Protein AF-A0A8E2QH09-F1 (afdb_monomer)

Sequence (61 aa):
MAKKPEYIVANGCLQEGSRLILQGEPFSPATPELAARLLAKGKLVEARGGGKPQEADGEGA

Secondary structure (DSSP, 8-state):
------EEE-SSEEEETTEEEETTSEE--SSHHHHHHHHHTTSEEE--S------------

pLDDT: mean 70.08, std 17.51, range [36.66, 86.56]

Radius of gyration: 12.62 Å; Cα contacts (8 Å, |Δi|>4): 74; chains: 1; bounding box: 28×22×48 Å

Structure (mmCIF, N/CA/C/O backbone):
data_AF-A0A8E2QH09-F1
#
_entry.id   AF-A0A8E2QH09-F1
#
loop_
_atom_site.group_PDB
_atom_site.id
_atom_site.type_symbol
_atom_site.label_atom_id
_atom_site.label_alt_id
_atom_site.label_comp_id
_atom_site.label_asym_id
_atom_site.label_entity_id
_atom_site.label_seq_id
_atom_site.pdbx_PDB_ins_code
_atom_site.Cartn_x
_atom_site.Cartn_y
_atom_site.Cartn_z
_atom_site.occupancy
_atom_site.B_iso_or_equiv
_atom_site.auth_seq_id
_atom_site.auth_comp_id
_atom_site.auth_asym_id
_atom_site.auth_atom_id
_atom_site.pdbx_PDB_model_num
ATOM 1 N N . MET A 1 1 ? 6.106 6.228 21.147 1.00 37.94 1 MET A N 1
ATOM 2 C CA . MET A 1 1 ? 6.041 4.804 20.741 1.00 37.94 1 MET A CA 1
ATOM 3 C C . MET A 1 1 ? 5.337 4.729 19.388 1.00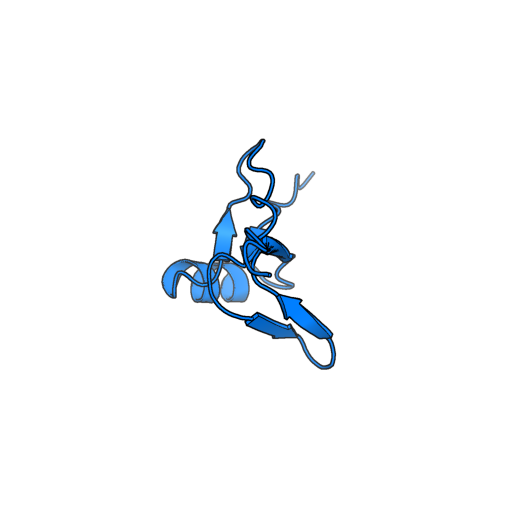 37.94 1 MET A C 1
ATOM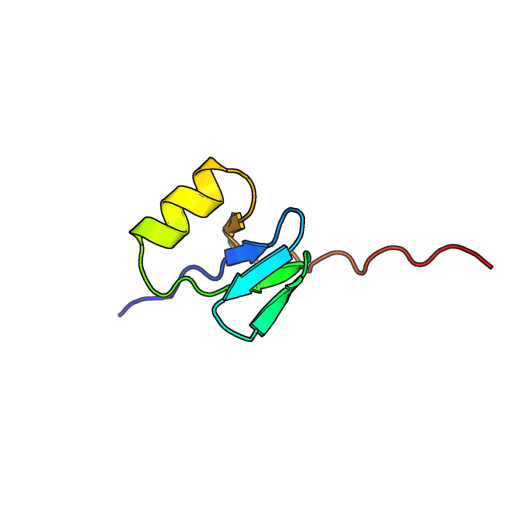 5 O O . MET A 1 1 ? 4.503 5.586 19.147 1.00 37.94 1 MET A O 1
ATOM 9 N N . ALA A 1 2 ? 5.692 3.760 18.536 1.00 36.66 2 ALA A N 1
ATOM 10 C CA . ALA A 1 2 ? 5.296 3.600 17.124 1.00 36.66 2 ALA A CA 1
ATOM 11 C C . ALA A 1 2 ? 6.064 4.478 16.113 1.00 36.66 2 ALA A C 1
ATOM 13 O O . ALA A 1 2 ? 5.539 5.433 15.545 1.00 36.66 2 ALA A O 1
ATOM 14 N N . LYS A 1 3 ? 7.320 4.092 15.837 1.00 45.84 3 LYS A N 1
ATOM 15 C CA . LYS A 1 3 ? 7.919 4.325 14.514 1.00 45.84 3 LYS A CA 1
ATOM 16 C C . LYS A 1 3 ? 7.024 3.590 13.511 1.00 45.84 3 LYS A C 1
ATOM 18 O O . LYS A 1 3 ? 7.067 2.363 13.462 1.00 45.84 3 LYS A O 1
ATOM 23 N N . LYS A 1 4 ? 6.136 4.315 12.826 1.00 54.69 4 LYS A N 1
ATOM 24 C CA . LYS A 1 4 ? 5.272 3.739 11.793 1.00 54.69 4 LYS A CA 1
ATOM 25 C C . LYS A 1 4 ? 6.172 3.149 10.703 1.00 54.69 4 LYS A C 1
ATOM 27 O O . LYS A 1 4 ? 7.074 3.856 10.259 1.00 54.69 4 LYS A O 1
ATOM 32 N N . PRO A 1 5 ? 5.972 1.891 10.293 1.00 55.41 5 PRO A N 1
ATOM 33 C CA . PRO A 1 5 ? 6.548 1.430 9.044 1.00 55.41 5 PRO A CA 1
ATOM 34 C C . PRO A 1 5 ? 5.917 2.270 7.927 1.00 55.41 5 PRO A C 1
ATOM 36 O O . PRO A 1 5 ? 4.708 2.217 7.706 1.00 55.41 5 PRO A O 1
ATOM 39 N N . GLU A 1 6 ? 6.716 3.129 7.298 1.00 70.38 6 GLU A N 1
ATOM 40 C CA . GLU A 1 6 ? 6.342 3.760 6.036 1.00 70.38 6 GLU A CA 1
ATOM 41 C C . GLU A 1 6 ? 6.332 2.642 4.989 1.00 70.38 6 GLU A C 1
ATOM 43 O O . GLU A 1 6 ? 7.286 1.873 4.900 1.00 70.38 6 GLU A O 1
ATOM 48 N N . TYR A 1 7 ? 5.233 2.468 4.260 1.00 80.62 7 TYR A N 1
ATOM 49 C CA . TYR A 1 7 ? 5.169 1.533 3.137 1.00 80.62 7 TYR A CA 1
ATOM 50 C C . TYR A 1 7 ? 5.189 2.335 1.844 1.00 80.62 7 TYR A C 1
ATOM 52 O O . TYR A 1 7 ? 4.779 3.491 1.831 1.00 80.62 7 TYR A O 1
ATOM 60 N N . ILE A 1 8 ? 5.649 1.736 0.754 1.00 84.06 8 ILE A N 1
ATOM 61 C CA . ILE A 1 8 ? 5.632 2.362 -0.573 1.00 84.06 8 ILE A CA 1
ATOM 62 C C . ILE A 1 8 ? 4.802 1.490 -1.496 1.00 84.06 8 ILE A C 1
ATOM 64 O O . ILE A 1 8 ? 4.862 0.258 -1.413 1.00 84.06 8 ILE A O 1
ATOM 68 N N . VAL A 1 9 ? 4.027 2.112 -2.380 1.00 86.56 9 VA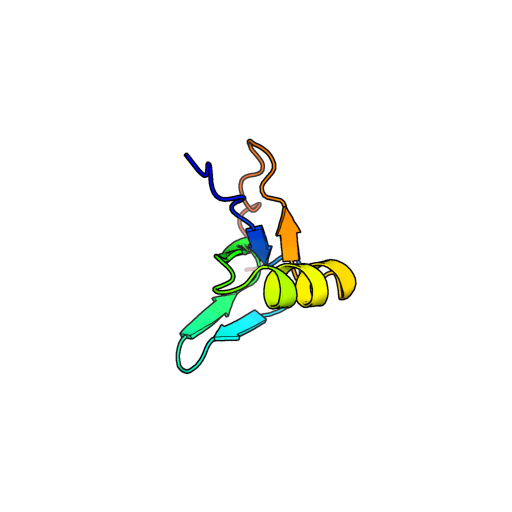L A N 1
ATOM 69 C CA . VAL A 1 9 ? 3.351 1.382 -3.455 1.00 86.56 9 VAL A CA 1
ATOM 70 C C . VAL A 1 9 ? 4.404 0.858 -4.420 1.00 86.56 9 VAL A C 1
ATOM 72 O O . VAL A 1 9 ? 5.052 1.620 -5.128 1.00 86.56 9 VAL A O 1
ATOM 75 N N . ALA A 1 10 ? 4.592 -0.456 -4.438 1.00 83.50 10 ALA A N 1
ATOM 76 C CA . ALA A 1 10 ? 5.565 -1.104 -5.306 1.00 83.50 10 ALA A CA 1
ATOM 77 C C . ALA A 1 10 ? 5.017 -1.340 -6.709 1.00 83.50 10 ALA A C 1
ATOM 79 O O . ALA A 1 10 ? 5.784 -1.362 -7.667 1.00 83.50 10 ALA A O 1
ATOM 80 N N . ASN A 1 11 ? 3.703 -1.547 -6.838 1.00 79.50 11 ASN A N 1
ATOM 81 C CA . ASN A 1 11 ? 3.109 -1.902 -8.116 1.00 79.50 11 ASN A CA 1
ATOM 82 C C . ASN A 1 11 ? 1.677 -1.376 -8.267 1.00 79.50 11 ASN A C 1
ATOM 84 O O . ASN A 1 11 ? 0.802 -1.633 -7.429 1.00 79.50 11 ASN A O 1
ATOM 88 N N . GLY A 1 12 ? 1.449 -0.673 -9.376 1.00 81.75 12 GLY A N 1
ATOM 89 C CA . GLY A 1 12 ? 0.158 -0.106 -9.746 1.00 81.75 12 GLY A CA 1
ATOM 90 C C . GLY A 1 12 ? -0.195 1.145 -8.944 1.00 81.75 12 GLY A C 1
ATOM 91 O O . GLY A 1 12 ? 0.662 1.948 -8.594 1.00 81.75 12 GLY A O 1
ATOM 92 N N . CYS A 1 13 ? -1.483 1.321 -8.669 1.00 83.38 13 CYS A N 1
ATOM 93 C CA . CYS A 1 13 ? -1.993 2.391 -7.821 1.00 83.38 13 CYS A CA 1
ATOM 94 C C . CYS A 1 13 ? -2.884 1.821 -6.710 1.00 83.38 13 CYS A C 1
ATOM 96 O O . CYS A 1 13 ? -3.540 0.779 -6.866 1.00 83.38 13 CYS A O 1
ATOM 98 N N . LEU A 1 14 ? -2.885 2.502 -5.568 1.00 83.12 14 LEU A N 1
ATOM 99 C CA . LEU A 1 14 ? -3.833 2.287 -4.483 1.00 83.12 14 LEU A CA 1
ATOM 100 C C . LEU A 1 14 ? -4.842 3.425 -4.492 1.00 83.12 14 LEU A C 1
ATOM 102 O O . LEU A 1 14 ? -4.472 4.585 -4.612 1.00 83.12 14 LEU A O 1
ATOM 106 N N . GLN A 1 15 ? -6.118 3.092 -4.357 1.00 80.81 15 GLN A N 1
ATOM 107 C CA . GLN A 1 15 ? -7.174 4.077 -4.198 1.00 80.81 15 GLN A CA 1
ATOM 108 C C . GLN A 1 15 ? -7.661 4.021 -2.753 1.00 80.81 15 GLN A C 1
ATOM 110 O O . GLN A 1 15 ? -8.287 3.043 -2.353 1.00 80.81 15 GLN A O 1
ATOM 115 N N . GLU A 1 16 ? -7.362 5.061 -1.980 1.00 79.12 16 GLU A N 1
ATOM 116 C CA . GLU A 1 16 ? -7.925 5.269 -0.645 1.00 79.12 16 GLU A CA 1
ATOM 117 C C . GLU A 1 16 ? -9.005 6.341 -0.736 1.00 79.12 16 GLU A C 1
ATOM 119 O O . GLU A 1 16 ? -8.716 7.539 -0.814 1.00 79.12 16 GLU A O 1
ATOM 124 N N . GLY A 1 17 ? -10.266 5.912 -0.760 1.00 78.88 17 GLY A N 1
ATOM 125 C CA . GLY A 1 17 ? -11.402 6.813 -0.948 1.00 78.88 17 GLY A CA 1
ATOM 126 C C . GLY A 1 17 ? -11.256 7.630 -2.237 1.00 78.88 17 GLY A C 1
ATOM 127 O O . GLY A 1 17 ? -11.278 7.078 -3.335 1.00 78.88 17 GLY A O 1
ATOM 128 N N . SER A 1 18 ? -11.076 8.946 -2.099 1.00 79.94 18 SER A N 1
ATOM 129 C CA . SER A 1 18 ? -10.889 9.876 -3.226 1.00 79.94 18 SER A CA 1
ATOM 130 C C . SER A 1 18 ? -9.426 10.134 -3.596 1.00 79.94 18 SER A C 1
ATOM 132 O O . SER A 1 18 ? -9.162 10.923 -4.503 1.00 79.94 18 SER A O 1
ATOM 134 N N . ARG A 1 19 ? -8.461 9.527 -2.895 1.00 78.56 19 ARG A N 1
ATOM 135 C CA . ARG A 1 19 ? -7.032 9.757 -3.125 1.00 78.56 19 ARG A CA 1
ATOM 136 C C . ARG A 1 19 ? -6.421 8.563 -3.847 1.00 78.56 19 ARG A C 1
ATOM 138 O O . ARG A 1 19 ? -6.514 7.433 -3.376 1.00 78.56 19 ARG A O 1
ATOM 145 N N . LEU A 1 20 ? -5.790 8.829 -4.986 1.00 83.44 20 LEU A N 1
ATOM 146 C CA . LEU A 1 20 ? -5.029 7.838 -5.735 1.00 83.44 20 LEU A CA 1
ATOM 147 C C . LEU A 1 20 ? -3.551 7.961 -5.344 1.00 83.44 20 LEU A C 1
ATOM 149 O O . LEU A 1 20 ? -2.952 9.018 -5.522 1.00 83.44 20 LEU A O 1
ATOM 153 N N . ILE A 1 21 ? -2.987 6.897 -4.786 1.00 85.12 21 ILE A N 1
ATOM 154 C CA . ILE A 1 21 ? -1.577 6.770 -4.429 1.00 85.12 21 ILE A CA 1
ATOM 155 C C . ILE A 1 21 ? -0.907 5.963 -5.539 1.00 85.12 21 ILE A C 1
ATOM 157 O O . ILE A 1 21 ? -1.290 4.821 -5.805 1.00 85.12 21 ILE A O 1
ATOM 161 N N . LEU A 1 22 ? 0.049 6.577 -6.225 1.00 83.88 22 LEU A N 1
ATOM 162 C CA . LEU A 1 22 ? 0.739 5.973 -7.361 1.00 83.88 22 LEU A CA 1
ATOM 163 C C . LEU A 1 22 ? 1.915 5.109 -6.902 1.00 83.88 22 LEU A C 1
ATOM 165 O O . LEU A 1 22 ? 2.357 5.189 -5.760 1.00 83.88 22 LEU A O 1
ATOM 169 N N . GLN A 1 23 ? 2.428 4.276 -7.802 1.00 85.75 23 GLN A N 1
ATOM 170 C CA . GLN A 1 23 ? 3.671 3.549 -7.576 1.00 85.75 23 GLN A CA 1
ATOM 171 C C . GLN A 1 23 ? 4.807 4.516 -7.216 1.00 85.75 23 GLN A C 1
ATOM 173 O O . GLN A 1 23 ? 4.959 5.562 -7.838 1.00 85.75 23 GLN A O 1
ATOM 178 N N . GLY A 1 24 ? 5.601 4.150 -6.213 1.00 81.31 24 GLY A N 1
ATOM 179 C CA . GLY A 1 24 ? 6.668 4.981 -5.662 1.00 81.31 24 GLY A CA 1
ATOM 180 C C . GLY A 1 24 ? 6.201 5.953 -4.579 1.00 81.31 24 GLY A C 1
ATOM 181 O O . GLY A 1 24 ? 7.035 6.442 -3.823 1.00 81.31 24 GLY A O 1
ATOM 182 N N . GLU A 1 25 ? 4.893 6.172 -4.427 1.00 81.69 25 GLU A N 1
ATOM 183 C CA . GLU A 1 25 ? 4.384 7.067 -3.393 1.00 81.69 25 GLU A CA 1
ATOM 184 C C . GLU A 1 25 ? 4.308 6.377 -2.021 1.00 81.69 25 GLU A C 1
ATOM 186 O O . GLU A 1 25 ? 3.978 5.181 -1.921 1.00 81.69 25 GLU A O 1
ATOM 191 N N . PRO A 1 26 ? 4.572 7.134 -0.941 1.00 79.25 26 PRO A N 1
ATOM 192 C CA . PRO A 1 26 ? 4.444 6.638 0.414 1.00 79.25 26 PRO A CA 1
ATOM 193 C C . PRO A 1 26 ? 2.973 6.387 0.749 1.00 79.25 26 PRO A C 1
ATOM 195 O O . PRO A 1 26 ? 2.100 7.250 0.632 1.00 79.25 26 PRO A O 1
ATOM 198 N N . PHE A 1 27 ? 2.707 5.184 1.230 1.00 79.38 27 PHE A N 1
ATOM 199 C CA . PHE A 1 27 ? 1.409 4.732 1.674 1.00 79.38 27 PHE A CA 1
ATOM 200 C C . PHE A 1 27 ? 1.457 4.392 3.160 1.00 79.38 27 PHE A C 1
ATOM 202 O O . PHE A 1 27 ? 2.246 3.566 3.619 1.00 79.38 27 PHE A O 1
ATOM 209 N N . SER A 1 28 ? 0.568 5.019 3.922 1.00 77.75 28 SER A N 1
ATOM 210 C CA . SER A 1 28 ? 0.356 4.697 5.329 1.00 77.75 28 SER A CA 1
ATOM 211 C C . SER A 1 28 ? -0.990 3.993 5.480 1.00 77.75 28 SER A C 1
ATOM 213 O O . SER A 1 28 ? -2.020 4.667 5.450 1.00 77.75 28 SER A O 1
ATOM 215 N N . PRO A 1 29 ? -1.008 2.660 5.644 1.00 74.38 29 PRO A N 1
ATOM 216 C CA . PRO A 1 29 ? -2.244 1.935 5.880 1.00 74.38 29 PRO A CA 1
ATOM 217 C C . PRO A 1 29 ? -2.895 2.398 7.187 1.00 74.38 29 PRO A C 1
ATOM 219 O O . PRO A 1 29 ? -2.229 2.524 8.216 1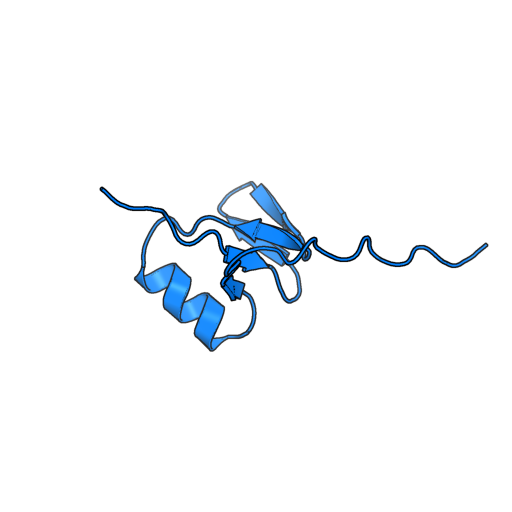.00 74.38 29 PRO A O 1
ATOM 222 N N . ALA A 1 30 ? -4.214 2.604 7.154 1.00 76.69 30 ALA A N 1
ATOM 223 C CA . ALA A 1 30 ? -4.990 2.970 8.339 1.00 76.69 30 ALA A CA 1
ATOM 224 C C . ALA A 1 30 ? -5.063 1.830 9.372 1.00 76.69 30 ALA A C 1
ATOM 226 O O . ALA A 1 30 ? -5.191 2.086 10.568 1.00 76.69 30 ALA A O 1
ATOM 227 N N . THR A 1 31 ? -4.962 0.574 8.920 1.00 79.88 31 THR A N 1
ATOM 228 C CA . THR A 1 31 ? -5.006 -0.623 9.769 1.00 79.88 31 THR A CA 1
ATOM 229 C C . THR A 1 31 ? -3.916 -1.632 9.387 1.00 79.88 31 THR A C 1
ATOM 231 O O . THR A 1 31 ? -3.548 -1.742 8.213 1.00 79.88 31 THR A O 1
ATOM 234 N N . PRO A 1 32 ? -3.404 -2.421 10.352 1.00 78.44 32 PRO A N 1
ATOM 235 C CA . PRO A 1 32 ? -2.393 -3.448 10.080 1.00 78.44 32 PRO A CA 1
ATOM 236 C C . PRO A 1 32 ? -2.910 -4.555 9.149 1.00 78.44 32 PRO A C 1
ATOM 238 O O . PRO A 1 32 ? -2.146 -5.132 8.380 1.00 78.44 32 PRO A O 1
ATOM 241 N N . GLU A 1 33 ? -4.215 -4.822 9.167 1.00 83.75 33 GLU A N 1
ATOM 242 C CA . GLU A 1 33 ? -4.853 -5.813 8.299 1.00 83.75 33 GLU A CA 1
ATOM 243 C C . GLU A 1 33 ? -4.822 -5.381 6.823 1.00 83.75 33 GLU A C 1
ATOM 245 O O . GLU A 1 33 ? -4.531 -6.188 5.937 1.00 83.75 33 GLU A O 1
ATOM 250 N N . LEU A 1 34 ? -5.026 -4.085 6.549 1.00 81.12 34 LEU A N 1
ATOM 251 C CA . LEU A 1 34 ? -4.882 -3.521 5.206 1.00 81.12 34 LEU A CA 1
ATOM 252 C C . LEU A 1 34 ? -3.428 -3.606 4.727 1.00 81.12 34 LEU A C 1
ATOM 254 O O . LEU A 1 34 ? -3.183 -4.023 3.595 1.00 81.12 34 LEU A O 1
ATOM 258 N N . ALA A 1 35 ? -2.470 -3.282 5.602 1.00 79.94 35 ALA A N 1
ATOM 259 C CA . ALA A 1 35 ? -1.044 -3.410 5.307 1.00 79.94 35 ALA A CA 1
ATOM 260 C C . ALA A 1 35 ? -0.700 -4.844 4.880 1.00 79.94 35 ALA A C 1
ATOM 262 O O . ALA A 1 35 ? -0.157 -5.055 3.797 1.00 79.94 35 ALA A O 1
ATOM 263 N N . ALA A 1 36 ? -1.100 -5.836 5.681 1.00 84.75 36 ALA A N 1
ATOM 264 C CA . ALA A 1 36 ? -0.841 -7.246 5.410 1.00 84.75 36 ALA A CA 1
ATOM 265 C C . ALA A 1 36 ? -1.464 -7.714 4.086 1.00 84.75 36 ALA A C 1
ATOM 267 O O . ALA A 1 36 ? -0.803 -8.401 3.310 1.00 84.75 36 ALA A O 1
ATOM 268 N N . ARG A 1 37 ? -2.704 -7.310 3.774 1.00 85.50 37 ARG A N 1
ATOM 269 C CA . ARG A 1 37 ? -3.358 -7.673 2.501 1.00 85.50 37 ARG A CA 1
ATOM 270 C C . ARG A 1 37 ? -2.651 -7.076 1.289 1.00 85.50 37 ARG A C 1
ATOM 272 O O . ARG A 1 37 ? -2.586 -7.723 0.245 1.00 85.50 37 ARG A O 1
ATOM 279 N N . LEU A 1 38 ? -2.157 -5.849 1.404 1.00 85.12 38 LEU A N 1
ATOM 280 C CA . LEU A 1 38 ? -1.473 -5.156 0.316 1.00 85.12 38 LEU A CA 1
ATOM 281 C C . LEU A 1 38 ? -0.034 -5.657 0.123 1.00 85.12 38 LEU A C 1
ATOM 283 O O . LEU A 1 38 ? 0.389 -5.825 -1.022 1.00 85.12 38 LEU A O 1
ATOM 287 N N . LEU A 1 39 ? 0.669 -5.977 1.212 1.00 84.56 39 LEU A N 1
ATOM 288 C CA . LEU A 1 39 ? 1.967 -6.661 1.198 1.00 84.56 39 LEU A CA 1
ATOM 289 C C . LEU A 1 39 ? 1.845 -8.068 0.600 1.00 84.56 39 LEU A C 1
ATOM 291 O O . LEU A 1 39 ? 2.594 -8.417 -0.304 1.00 84.56 39 LEU A O 1
ATOM 295 N N . ALA A 1 40 ? 0.849 -8.851 1.029 1.00 86.00 40 ALA A N 1
ATOM 296 C CA . ALA A 1 40 ? 0.602 -10.199 0.509 1.00 86.00 40 ALA A CA 1
ATOM 297 C C . ALA A 1 40 ? 0.259 -10.204 -0.990 1.00 86.00 40 ALA A C 1
ATOM 299 O O . ALA A 1 40 ? 0.543 -11.168 -1.694 1.00 86.00 40 ALA A O 1
ATOM 300 N N . LYS A 1 41 ? -0.343 -9.120 -1.491 1.00 82.81 41 LYS A N 1
ATOM 301 C CA . LYS A 1 41 ? -0.607 -8.912 -2.923 1.00 82.81 41 LYS A CA 1
ATOM 302 C C . LYS A 1 41 ? 0.609 -8.392 -3.700 1.00 82.81 41 LYS A C 1
ATOM 304 O O . LYS A 1 41 ? 0.493 -8.231 -4.910 1.00 82.81 41 LYS A O 1
ATOM 309 N N . GLY A 1 42 ? 1.719 -8.063 -3.035 1.00 84.31 42 GLY A N 1
ATOM 310 C CA . GLY A 1 42 ? 2.882 -7.419 -3.653 1.00 84.31 42 GLY A CA 1
ATOM 311 C C . GLY A 1 42 ? 2.623 -5.984 -4.130 1.00 84.31 42 GLY A C 1
ATOM 312 O O . GLY A 1 42 ? 3.386 -5.455 -4.932 1.00 84.31 42 GLY A O 1
ATOM 313 N N . LYS A 1 43 ? 1.537 -5.347 -3.668 1.00 84.81 43 LYS A N 1
ATOM 314 C CA . LYS A 1 43 ? 1.210 -3.952 -4.012 1.00 84.81 43 LYS A CA 1
ATOM 315 C C . LYS A 1 43 ? 1.964 -2.949 -3.151 1.00 84.81 43 LYS A C 1
ATOM 317 O O . LYS A 1 43 ? 2.245 -1.848 -3.613 1.00 84.81 43 LYS A O 1
ATOM 322 N N . LEU A 1 44 ? 2.268 -3.321 -1.911 1.00 85.50 44 LEU A N 1
ATOM 323 C CA . LEU A 1 44 ? 3.097 -2.540 -1.002 1.00 85.50 44 LEU A CA 1
ATOM 324 C C . LEU A 1 44 ? 4.421 -3.239 -0.746 1.00 85.50 44 LEU A C 1
ATOM 326 O O . LEU A 1 44 ? 4.492 -4.466 -0.745 1.00 85.50 44 LEU A O 1
ATOM 330 N N . VAL A 1 45 ? 5.428 -2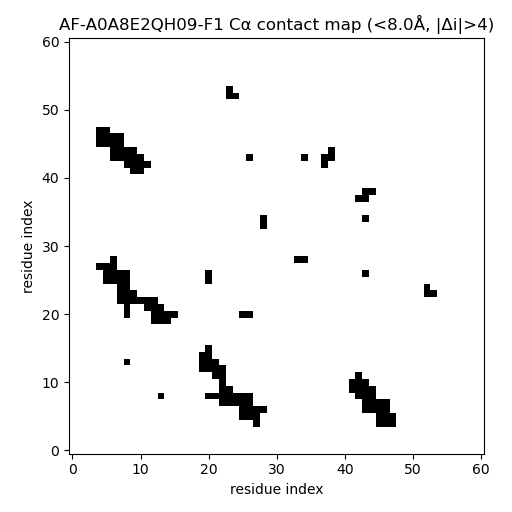.435 -0.437 1.00 83.69 45 VAL A N 1
ATOM 331 C CA . VAL A 1 45 ? 6.697 -2.868 0.147 1.00 83.69 45 VAL A CA 1
ATOM 332 C C . VAL A 1 45 ? 6.985 -2.046 1.394 1.00 83.69 45 VAL A C 1
ATOM 334 O O . VAL A 1 45 ? 6.587 -0.886 1.493 1.00 83.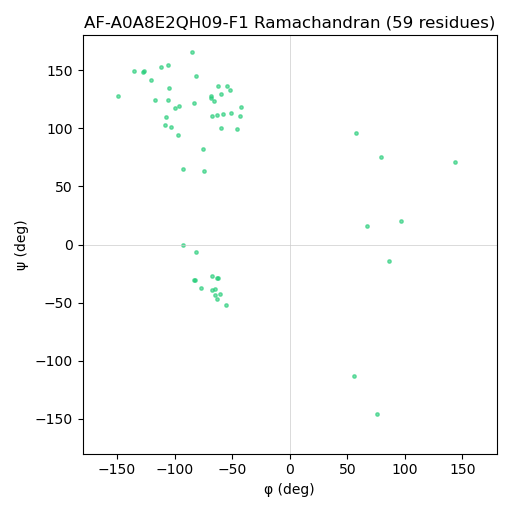69 45 VAL A O 1
ATOM 337 N N . GLU A 1 46 ? 7.660 -2.651 2.366 1.00 80.62 46 GLU A N 1
ATOM 338 C CA . GLU A 1 46 ? 8.159 -1.929 3.536 1.00 80.62 46 GLU A CA 1
ATOM 339 C C . GLU A 1 46 ? 9.240 -0.933 3.102 1.00 80.62 46 GLU A C 1
ATOM 341 O O . GLU A 1 46 ? 10.262 -1.333 2.541 1.00 80.62 46 GLU A O 1
ATOM 346 N N . ALA A 1 47 ? 9.063 0.357 3.408 1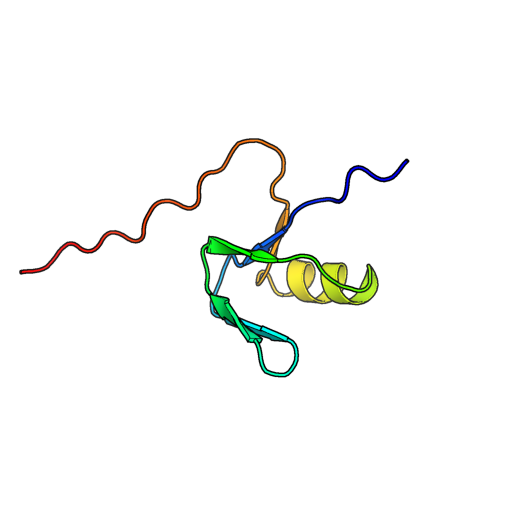.00 70.81 47 ALA A N 1
ATOM 347 C CA . ALA A 1 47 ? 10.108 1.371 3.283 1.00 70.81 47 ALA A CA 1
ATOM 348 C C . ALA A 1 47 ? 11.112 1.191 4.433 1.00 70.81 47 ALA A C 1
ATOM 350 O O . ALA A 1 47 ? 11.258 2.022 5.332 1.00 70.81 47 ALA A O 1
ATOM 351 N N . ARG A 1 48 ? 11.793 0.045 4.471 1.00 55.03 48 ARG A N 1
ATOM 352 C CA . ARG A 1 48 ? 12.829 -0.229 5.464 1.00 55.03 48 ARG A CA 1
ATOM 353 C C . ARG A 1 48 ? 14.090 0.551 5.079 1.00 55.03 48 ARG A C 1
ATOM 355 O O . ARG A 1 48 ? 14.988 -0.007 4.471 1.00 55.03 48 ARG A O 1
ATOM 362 N N . GLY A 1 49 ? 14.135 1.834 5.439 1.00 51.09 49 GLY A N 1
ATOM 363 C CA . GLY A 1 49 ? 15.335 2.677 5.447 1.00 51.09 49 GLY A CA 1
ATOM 364 C C . GLY A 1 49 ? 16.073 2.806 4.108 1.00 51.09 49 GLY A C 1
ATOM 365 O O . GLY A 1 49 ? 16.964 2.021 3.813 1.00 51.09 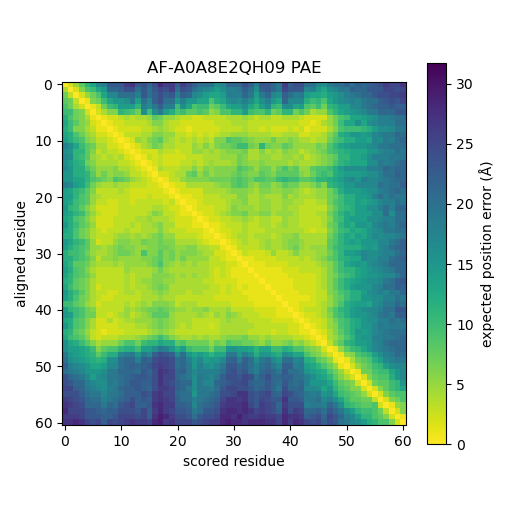49 GLY A O 1
ATOM 366 N N . GLY A 1 50 ? 15.794 3.876 3.358 1.00 41.94 50 GLY A N 1
ATOM 367 C CA . GLY A 1 50 ? 16.740 4.393 2.357 1.00 41.94 50 GLY A CA 1
ATOM 368 C C . GLY A 1 50 ? 16.547 3.958 0.902 1.00 41.94 50 GLY A C 1
ATOM 369 O O . GLY A 1 50 ? 17.483 4.080 0.121 1.00 41.94 50 GLY A O 1
ATOM 370 N N . GLY A 1 51 ? 15.363 3.499 0.499 1.00 39.53 51 GLY A N 1
ATOM 371 C CA . GLY A 1 51 ? 15.033 3.343 -0.919 1.00 39.53 51 GLY A CA 1
ATOM 372 C C . GLY A 1 51 ? 14.251 4.550 -1.420 1.00 39.53 51 GLY A C 1
ATOM 373 O O . GLY A 1 51 ? 13.034 4.576 -1.262 1.00 39.53 51 GLY A O 1
ATOM 374 N N . LYS A 1 52 ? 14.925 5.550 -2.005 1.00 39.38 52 LYS A N 1
ATOM 375 C CA . LYS A 1 52 ? 14.246 6.521 -2.878 1.00 39.38 52 LYS A CA 1
ATOM 376 C C . LYS A 1 52 ? 13.455 5.718 -3.924 1.00 39.38 52 LYS A C 1
ATOM 378 O O . LYS A 1 52 ? 14.051 4.808 -4.508 1.00 39.38 52 LYS A O 1
ATOM 383 N N . PRO A 1 53 ? 12.174 6.017 -4.198 1.00 44.62 53 PRO A N 1
ATOM 384 C CA . PRO A 1 53 ? 11.587 5.587 -5.454 1.00 44.62 53 PRO A CA 1
ATOM 385 C C . PRO A 1 53 ? 12.457 6.199 -6.551 1.00 44.62 53 PRO A C 1
ATOM 387 O O . PRO A 1 53 ? 12.578 7.417 -6.655 1.00 44.62 53 PRO A O 1
ATOM 390 N N . GLN A 1 54 ? 13.166 5.335 -7.273 1.00 42.09 54 GLN A N 1
ATOM 391 C CA . GLN A 1 54 ? 13.745 5.643 -8.568 1.00 42.09 54 GLN A CA 1
ATOM 392 C C . GLN A 1 54 ? 12.684 6.404 -9.359 1.00 42.09 54 GLN A C 1
ATOM 394 O O . GLN A 1 54 ? 11.614 5.869 -9.655 1.00 42.09 54 GLN A O 1
ATOM 399 N N . GLU A 1 55 ? 12.965 7.687 -9.569 1.00 42.47 55 GLU A N 1
ATOM 400 C CA . GLU A 1 55 ? 12.261 8.556 -10.492 1.00 42.47 55 GLU A CA 1
ATOM 401 C C . GLU A 1 55 ? 12.033 7.728 -11.752 1.00 42.47 55 GLU A C 1
ATOM 403 O O . GLU A 1 55 ? 12.981 7.165 -12.304 1.00 42.47 55 GLU A O 1
ATOM 408 N N . ALA A 1 56 ? 10.757 7.520 -12.086 1.00 40.06 56 ALA A N 1
ATOM 409 C CA . ALA A 1 56 ? 10.370 6.809 -13.283 1.00 40.06 56 ALA A CA 1
ATOM 410 C C . ALA A 1 56 ? 11.131 7.454 -14.437 1.00 40.06 56 ALA A C 1
ATOM 412 O O . ALA A 1 56 ? 10.946 8.636 -14.723 1.00 40.06 56 ALA A O 1
ATOM 413 N N . ASP A 1 57 ? 12.034 6.661 -15.001 1.00 43.31 57 ASP A N 1
ATOM 414 C CA . ASP A 1 57 ? 12.748 6.909 -16.233 1.00 43.31 57 ASP A CA 1
ATOM 415 C C . ASP A 1 57 ? 11.735 7.390 -1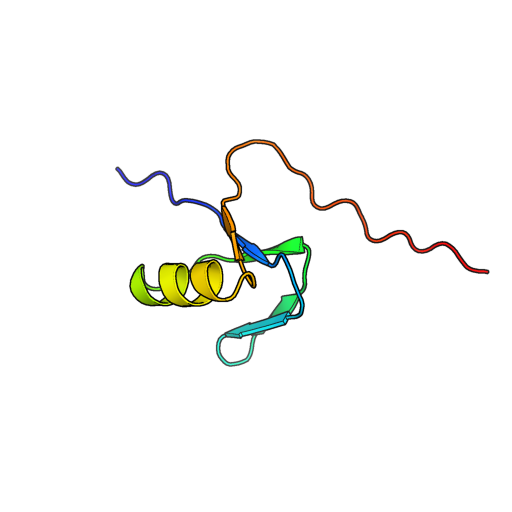7.276 1.00 43.31 57 ASP A C 1
ATOM 417 O O . ASP A 1 57 ? 10.921 6.631 -17.802 1.00 43.31 57 ASP A O 1
ATOM 421 N N . GLY A 1 58 ? 11.701 8.707 -17.457 1.00 42.12 58 GLY A N 1
ATOM 422 C CA . GLY A 1 58 ? 11.079 9.367 -18.583 1.00 42.12 58 GLY A CA 1
ATOM 423 C C . GLY A 1 58 ? 12.148 9.566 -19.642 1.00 42.12 58 GLY A C 1
ATOM 424 O O . GLY A 1 58 ? 12.526 10.702 -19.912 1.00 42.12 58 GLY A O 1
ATOM 425 N N . GLU A 1 59 ? 12.672 8.475 -20.201 1.00 55.75 59 GLU A N 1
ATOM 426 C CA . GLU A 1 59 ? 13.344 8.520 -21.495 1.00 55.75 59 GLU A CA 1
ATOM 427 C C . GLU A 1 59 ? 12.281 8.447 -22.600 1.00 55.75 59 GLU A C 1
ATOM 429 O O . GLU A 1 59 ? 11.506 7.492 -22.677 1.00 55.75 59 GLU A O 1
ATOM 434 N N . GLY A 1 60 ? 12.247 9.462 -23.471 1.00 46.50 60 GLY A N 1
ATOM 435 C CA . GLY A 1 60 ? 11.634 9.329 -24.794 1.00 46.50 60 GLY A CA 1
ATOM 436 C C . GLY A 1 60 ? 10.882 10.547 -25.327 1.00 46.50 60 GLY A C 1
ATOM 437 O O . GLY A 1 60 ? 9.659 10.493 -25.441 1.00 46.50 60 GLY A O 1
ATOM 438 N N . ALA A 1 61 ? 11.608 11.612 -25.687 1.00 39.81 61 ALA A N 1
ATOM 439 C CA . ALA A 1 61 ? 11.708 12.156 -27.058 1.00 39.81 61 ALA A CA 1
ATOM 440 C C . ALA A 1 61 ? 12.378 13.540 -27.058 1.00 39.81 61 ALA A C 1
ATOM 442 O O . ALA A 1 61 ? 11.862 14.452 -26.374 1.00 39.81 61 ALA A O 1
#

Nearest PDB structures (foldseek):
  6nu2-assembly1_H  TM=6.218E-01  e=1.558E+00  Homo sapiens
  7lv0-assembly1_g  TM=6.369E-01  e=2.624E+00  Escherichia coli K-12
  2hjq-assembly1_A  TM=5.279E-01  e=2.624E+00  Bacillus subtilis

Organism: NCBI:txid2968968

Solvent-accessible surface area (backbone atoms only — not comparable to full-atom values): 3936 Å² total; per-residue (Å²): 138,78,87,72,79,48,24,26,25,67,46,63,66,48,74,60,90,94,45,77,44,44,52,56,36,81,41,75,64,94,42,73,69,56,42,51,56,34,41,76,68,53,32,32,40,78,57,77,76,87,77,73,60,75,73,77,84,81,81,87,134

Mean predicted aligned error: 10.29 Å

Foldseek 3Di:
DDPDQWKFQCDAWDDDPPDIHGGQGTDRDPDVVVVVVCVVVVRIDGPPPDDRPDDPPPDDD